Protein AF-A0A0D2R1N4-F1 (afdb_monomer_lite)

Secondary structure (DSSP, 8-state):
--------PPP-----S---HHHHHHHHHHS-SSPPP---S-SS----TTS--------GGGHHHHHHHHHHHHHHHHHTT--

Structure (mmCIF, N/CA/C/O backbone):
data_AF-A0A0D2R1N4-F1
#
_entry.id   AF-A0A0D2R1N4-F1
#
loop_
_atom_site.group_PDB
_atom_site.id
_atom_site.type_symbol
_atom_site.label_atom_id
_atom_site.label_alt_id
_atom_site.label_comp_id
_atom_site.label_asym_id
_atom_site.label_entity_id
_atom_site.label_seq_id
_atom_site.pdbx_PDB_ins_code
_atom_site.Cartn_x
_atom_site.Cartn_y
_atom_site.Cartn_z
_atom_site.occupancy
_atom_site.B_iso_or_equiv
_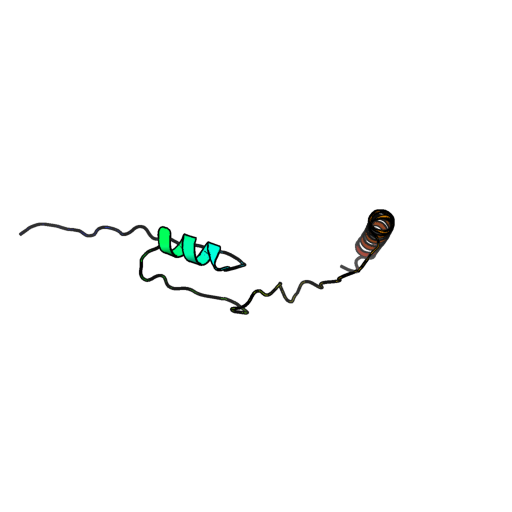atom_site.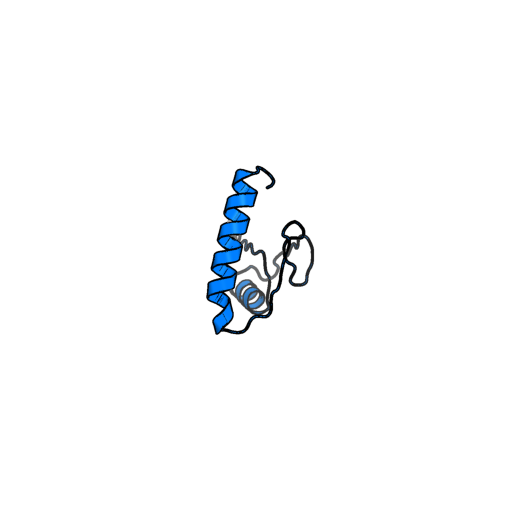auth_seq_id
_atom_site.auth_comp_id
_atom_site.auth_asym_id
_atom_site.auth_atom_id
_atom_site.pdbx_PDB_model_num
ATOM 1 N N . MET A 1 1 ? -21.167 -3.131 48.829 1.00 39.62 1 MET A N 1
ATOM 2 C CA . MET A 1 1 ? -20.902 -4.436 48.187 1.00 39.62 1 MET A CA 1
ATOM 3 C C . MET A 1 1 ? -19.866 -4.216 47.091 1.00 39.62 1 MET A C 1
ATOM 5 O O . MET A 1 1 ? -20.069 -3.310 46.298 1.00 39.62 1 MET A O 1
ATOM 9 N N . SER A 1 2 ? -18.747 -4.950 47.177 1.00 41.41 2 SER A N 1
ATOM 10 C CA . SER A 1 2 ? -17.612 -5.130 46.237 1.00 41.41 2 SER A CA 1
ATOM 11 C C . SER A 1 2 ? -17.544 -4.248 44.984 1.00 41.41 2 SER A C 1
ATOM 13 O O . SER A 1 2 ? -18.394 -4.348 44.112 1.00 41.41 2 SER A O 1
ATOM 15 N N . SER A 1 3 ? -16.590 -3.318 44.886 1.00 43.78 3 SER A N 1
ATOM 16 C CA . SER A 1 3 ? -15.189 -3.513 44.440 1.00 43.78 3 SER A CA 1
ATOM 17 C C . SER A 1 3 ? -15.042 -3.779 42.931 1.00 43.78 3 SER A C 1
ATOM 19 O O . SER A 1 3 ? -15.138 -4.912 42.476 1.00 43.78 3 SER A O 1
ATOM 21 N N . THR A 1 4 ? -14.769 -2.692 42.202 1.00 53.47 4 THR A N 1
ATOM 22 C CA . THR A 1 4 ? -13.854 -2.570 41.054 1.00 53.47 4 THR A CA 1
ATOM 23 C C . THR A 1 4 ? -13.741 -3.768 40.106 1.00 53.47 4 THR A C 1
ATOM 25 O O . THR A 1 4 ? -12.899 -4.636 40.298 1.00 53.47 4 THR A O 1
ATOM 28 N N . LEU A 1 5 ? -14.463 -3.716 38.986 1.00 52.12 5 LEU A N 1
ATOM 29 C CA . LEU A 1 5 ? -14.053 -4.386 37.748 1.00 52.12 5 LEU A CA 1
ATOM 30 C C . LEU A 1 5 ? -13.845 -3.322 36.667 1.00 52.12 5 LEU A C 1
ATOM 32 O O . LEU A 1 5 ? -14.517 -3.297 35.644 1.00 52.12 5 LEU A O 1
ATOM 36 N N . ASN A 1 6 ? -12.904 -2.407 36.913 1.00 56.78 6 ASN A N 1
ATOM 37 C CA . ASN A 1 6 ? -12.277 -1.674 35.818 1.00 56.78 6 ASN A CA 1
ATOM 38 C C . ASN A 1 6 ? -11.300 -2.647 35.148 1.00 56.78 6 ASN A C 1
ATOM 40 O O . ASN A 1 6 ? -10.098 -2.623 35.418 1.00 56.78 6 ASN A O 1
ATOM 44 N N . PHE A 1 7 ? -11.834 -3.576 34.351 1.00 54.50 7 PHE A N 1
ATOM 45 C CA . PHE A 1 7 ? -11.014 -4.319 33.409 1.00 54.50 7 PHE A CA 1
ATOM 46 C C . PHE A 1 7 ? -10.512 -3.293 32.409 1.00 54.50 7 PHE A C 1
ATOM 48 O O . PHE A 1 7 ? -11.237 -2.869 31.514 1.00 54.50 7 PHE A O 1
ATOM 55 N N . LYS A 1 8 ? -9.282 -2.835 32.623 1.00 55.28 8 LYS A N 1
ATOM 56 C CA . LYS A 1 8 ? -8.577 -1.979 31.685 1.00 55.28 8 LYS A CA 1
ATOM 57 C C . LYS A 1 8 ? -8.404 -2.794 30.402 1.00 55.28 8 LYS A C 1
ATOM 59 O O . LYS A 1 8 ? -7.462 -3.574 30.294 1.00 55.28 8 LYS A O 1
ATOM 64 N N . ALA A 1 9 ? -9.364 -2.685 29.487 1.00 71.00 9 ALA A N 1
ATOM 65 C CA . ALA A 1 9 ? -9.297 -3.315 28.180 1.00 71.00 9 ALA A CA 1
ATOM 66 C C . ALA A 1 9 ? -7.999 -2.862 27.497 1.00 71.00 9 ALA A C 1
ATOM 68 O O . ALA A 1 9 ? -7.630 -1.685 27.561 1.00 71.00 9 ALA A O 1
ATOM 69 N N . HIS A 1 10 ? -7.261 -3.804 26.912 1.00 81.19 10 HIS A N 1
ATOM 70 C CA . HIS A 1 10 ? -6.029 -3.486 26.202 1.00 81.19 10 HIS A CA 1
ATO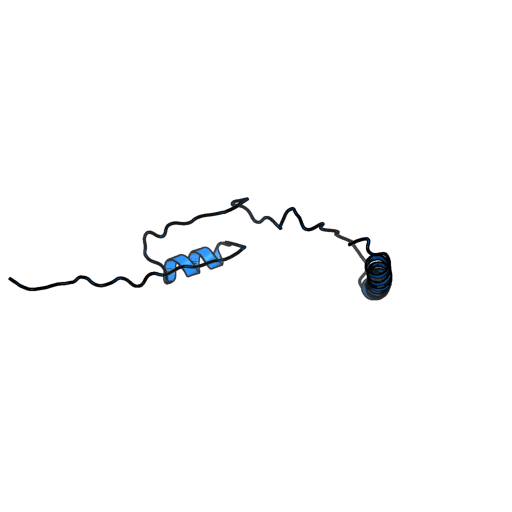M 71 C C . HIS A 1 10 ? -6.362 -2.621 24.98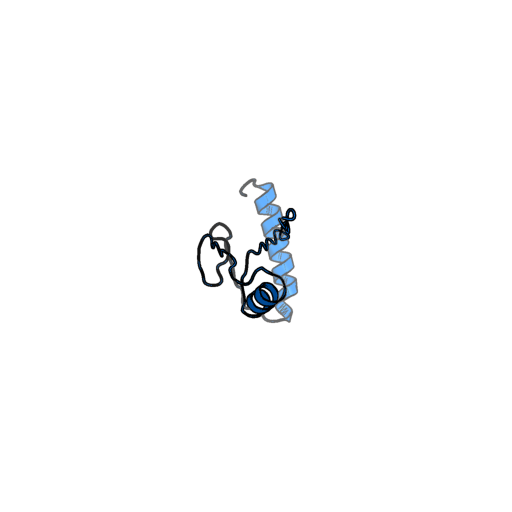3 1.00 81.19 10 HIS A C 1
ATOM 73 O O . HIS A 1 10 ? -7.192 -2.998 24.159 1.00 81.19 10 HIS A O 1
ATOM 79 N N . GLN A 1 11 ? -5.714 -1.461 24.860 1.00 88.75 11 GLN A N 1
ATOM 80 C CA . GLN A 1 11 ? -5.839 -0.639 23.663 1.00 88.75 11 GLN A CA 1
ATOM 81 C C . GLN A 1 11 ? -5.026 -1.279 22.535 1.00 88.75 11 GLN A C 1
ATOM 83 O O . GLN A 1 11 ? -3.806 -1.398 22.630 1.00 88.75 11 GLN A O 1
ATOM 88 N N . MET A 1 12 ? -5.716 -1.664 21.466 1.00 90.88 12 MET A N 1
ATOM 89 C CA . MET A 1 12 ? -5.132 -2.249 20.262 1.00 90.88 12 MET A CA 1
ATOM 90 C C . MET A 1 12 ? -5.202 -1.221 19.135 1.00 90.88 12 MET A C 1
ATOM 92 O O . MET A 1 12 ? -6.270 -0.675 18.862 1.00 90.88 12 MET A O 1
ATOM 96 N N . VAL A 1 13 ? -4.074 -0.950 18.479 1.00 93.69 13 VAL A N 1
ATOM 97 C CA . VAL A 1 13 ? -4.010 -0.018 17.345 1.00 93.69 13 VAL A CA 1
ATOM 98 C C . VAL A 1 13 ? -3.241 -0.678 16.209 1.00 93.69 13 VAL A C 1
ATOM 100 O O . VAL A 1 13 ? -2.148 -1.197 16.421 1.00 93.69 13 VAL A O 1
ATOM 103 N N . MET A 1 14 ? -3.813 -0.663 15.005 1.00 94.88 14 MET A N 1
ATOM 104 C CA . MET A 1 14 ? -3.159 -1.121 13.779 1.00 94.88 14 MET A CA 1
ATOM 105 C C . MET A 1 14 ? -2.954 0.067 12.847 1.00 94.88 14 MET A C 1
ATOM 107 O O . MET A 1 14 ? -3.839 0.905 12.695 1.00 94.88 14 MET A O 1
ATOM 111 N N . PHE A 1 15 ? -1.793 0.100 12.200 1.00 93.75 15 PHE A N 1
ATOM 112 C CA . PHE A 1 15 ? -1.435 1.102 11.204 1.00 93.75 15 PHE A CA 1
ATOM 113 C C . PHE A 1 15 ? -0.994 0.389 9.933 1.00 93.75 15 PHE A C 1
ATOM 115 O O . PHE A 1 15 ? -0.225 -0.569 9.993 1.00 93.75 15 PHE A O 1
ATOM 122 N N . SER A 1 16 ? -1.470 0.855 8.783 1.00 93.50 16 SER A N 1
ATOM 123 C CA . SER A 1 16 ? -1.021 0.359 7.485 1.00 93.50 16 SER A CA 1
ATOM 124 C C . SER A 1 16 ? -1.287 1.397 6.401 1.00 93.50 16 SER A C 1
ATOM 126 O O . SER A 1 16 ? -2.278 2.120 6.466 1.00 93.50 16 SER A O 1
ATOM 128 N N . ALA A 1 17 ? -0.425 1.434 5.384 1.00 93.12 17 ALA A N 1
ATOM 129 C CA . ALA A 1 17 ? -0.652 2.208 4.162 1.00 93.12 17 ALA A CA 1
ATOM 130 C C . ALA A 1 17 ? -1.639 1.517 3.202 1.00 93.12 17 ALA A C 1
ATOM 132 O O . ALA A 1 17 ? -2.140 2.137 2.272 1.00 93.12 17 ALA A O 1
ATOM 133 N N . THR A 1 18 ? -1.913 0.225 3.409 1.00 92.50 18 THR A N 1
ATOM 134 C CA . THR A 1 18 ? -2.861 -0.553 2.599 1.00 92.50 18 THR A CA 1
ATOM 135 C C . THR A 1 18 ? -3.805 -1.346 3.494 1.00 92.50 18 THR A C 1
ATOM 137 O O . THR A 1 18 ? -3.408 -1.845 4.549 1.00 92.50 18 THR A O 1
ATOM 140 N N . TRP A 1 19 ? -5.066 -1.485 3.088 1.00 93.12 19 TRP A N 1
ATOM 141 C CA . TRP A 1 19 ? -6.080 -2.142 3.916 1.00 93.12 19 TRP A CA 1
ATOM 142 C C . TRP A 1 19 ? -6.910 -3.188 3.139 1.00 93.12 19 TRP A C 1
ATOM 144 O O . TRP A 1 19 ? -8.129 -3.061 3.030 1.00 93.12 19 TRP A O 1
ATOM 154 N N . PRO A 1 20 ? -6.270 -4.230 2.561 1.00 92.38 20 PRO A N 1
ATOM 155 C CA . PRO A 1 20 ? -6.966 -5.277 1.810 1.00 92.38 20 PRO A CA 1
ATOM 156 C C . PRO A 1 20 ? -7.792 -6.204 2.719 1.00 92.38 20 PRO A C 1
ATOM 158 O O . PRO A 1 20 ? -7.603 -6.255 3.936 1.00 92.38 20 PRO A O 1
ATOM 161 N N . ALA A 1 21 ? -8.666 -7.021 2.120 1.00 92.50 21 ALA A N 1
ATOM 162 C CA . ALA A 1 21 ? -9.577 -7.926 2.836 1.00 92.50 21 ALA A CA 1
ATOM 163 C C . ALA A 1 21 ? -8.887 -8.862 3.852 1.00 92.50 21 ALA A C 1
ATOM 165 O O . ALA A 1 21 ? -9.472 -9.211 4.875 1.00 92.50 21 ALA A O 1
ATOM 166 N N . VAL A 1 22 ? -7.637 -9.260 3.602 1.00 94.12 22 VAL A N 1
ATOM 167 C CA . VAL A 1 22 ? -6.866 -10.099 4.537 1.00 94.12 22 VAL A CA 1
ATOM 168 C C . VAL A 1 22 ? -6.490 -9.352 5.820 1.00 94.12 22 VAL A C 1
ATOM 170 O O . VAL A 1 22 ? -6.565 -9.928 6.900 1.00 94.12 22 VAL A O 1
ATOM 173 N N . VAL A 1 23 ? -6.171 -8.057 5.722 1.00 92.50 23 VAL A N 1
ATOM 174 C CA . VAL A 1 23 ? -5.877 -7.200 6.881 1.00 92.50 23 VAL A CA 1
ATOM 175 C C . VAL A 1 23 ? -7.161 -6.895 7.649 1.00 92.50 23 VAL A C 1
ATOM 177 O O . VAL A 1 23 ? -7.151 -6.891 8.873 1.00 92.50 23 VAL A O 1
ATOM 180 N N . HIS A 1 24 ? -8.290 -6.742 6.950 1.00 90.19 24 HIS A N 1
ATOM 181 C CA . HIS A 1 24 ? -9.604 -6.653 7.591 1.00 90.19 24 HIS A CA 1
ATOM 182 C C . HIS A 1 24 ? -9.919 -7.870 8.471 1.00 90.19 24 HIS A C 1
ATOM 184 O O . HIS A 1 24 ? -10.365 -7.696 9.601 1.00 90.19 24 HIS A O 1
ATOM 190 N N . ARG A 1 25 ? -9.674 -9.091 7.975 1.00 93.31 25 ARG A N 1
ATOM 191 C CA . ARG A 1 25 ? -9.892 -10.323 8.754 1.00 93.31 25 ARG A CA 1
ATOM 192 C C . ARG A 1 25 ? -8.978 -10.388 9.973 1.00 93.31 25 ARG A C 1
ATOM 194 O O . ARG A 1 25 ? -9.445 -10.711 11.056 1.00 93.31 25 ARG A O 1
ATOM 201 N N . LEU A 1 26 ? -7.709 -10.013 9.804 1.00 93.50 26 LEU A N 1
ATOM 202 C CA . LEU A 1 26 ? -6.763 -9.924 10.913 1.00 93.50 26 LEU A CA 1
ATOM 203 C C . LEU A 1 26 ? -7.245 -8.914 11.966 1.00 93.50 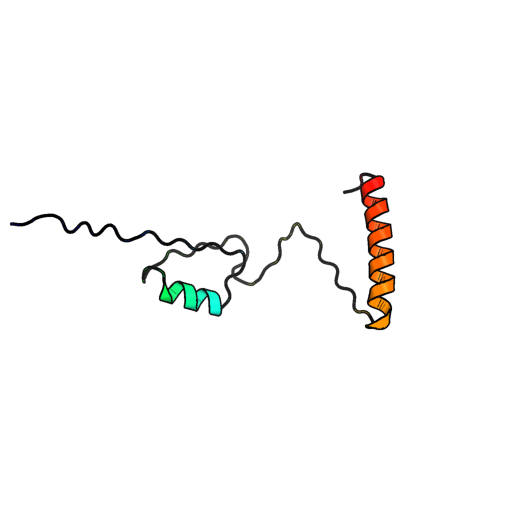26 LEU A C 1
ATOM 205 O O . LEU A 1 26 ? -7.272 -9.212 13.152 1.00 93.50 26 LEU A O 1
ATOM 209 N N . ALA A 1 27 ? -7.701 -7.734 11.549 1.00 92.62 27 ALA A N 1
ATOM 210 C CA . ALA A 1 27 ? -8.247 -6.743 12.471 1.00 92.62 27 ALA A CA 1
ATOM 211 C C . ALA A 1 27 ? -9.448 -7.288 13.263 1.00 92.62 27 ALA A C 1
ATOM 213 O O . ALA A 1 27 ? -9.509 -7.089 14.470 1.00 92.62 27 ALA A O 1
ATOM 214 N N . GLN A 1 28 ? -10.352 -8.031 12.619 1.00 91.19 28 GLN A N 1
ATOM 215 C CA . GLN A 1 28 ? -11.513 -8.644 13.281 1.00 91.19 28 GLN A CA 1
ATOM 216 C C . GLN A 1 28 ? -11.150 -9.731 14.303 1.00 91.19 28 GLN A C 1
ATOM 218 O O . GLN A 1 28 ? -11.917 -9.960 15.232 1.00 91.19 28 GLN A O 1
ATOM 223 N N . GLU A 1 29 ? -10.017 -10.411 14.131 1.00 92.94 29 GLU A N 1
ATOM 224 C CA . GLU A 1 29 ? -9.573 -11.476 15.038 1.00 92.94 29 GLU A CA 1
ATOM 225 C C . GLU A 1 29 ? -8.938 -10.922 16.321 1.00 92.94 29 GLU A C 1
ATOM 227 O O . GLU A 1 29 ? -9.096 -11.505 17.392 1.00 92.94 29 GLU A O 1
ATOM 232 N N . TYR A 1 30 ? -8.234 -9.792 16.218 1.00 89.50 30 TYR A N 1
ATOM 233 C CA . TYR A 1 30 ? -7.411 -9.270 17.312 1.00 89.50 30 TYR A CA 1
ATOM 234 C C . TYR A 1 30 ? -7.967 -7.990 17.953 1.00 89.50 30 TYR A C 1
ATOM 236 O O . TYR A 1 30 ? -7.706 -7.742 19.129 1.00 89.50 30 TYR A O 1
ATOM 244 N N . MET A 1 31 ? -8.688 -7.141 17.217 1.00 91.31 31 MET A N 1
ATOM 245 C CA . MET A 1 31 ? -9.170 -5.859 17.744 1.00 91.31 31 MET A CA 1
ATOM 246 C C . MET A 1 31 ? -10.476 -5.999 18.529 1.00 91.31 31 MET A C 1
ATOM 248 O O . MET A 1 31 ? -11.187 -6.996 18.433 1.00 91.31 31 MET A O 1
ATOM 252 N N . ASP A 1 32 ? -10.794 -4.953 19.295 1.00 89.69 32 ASP A N 1
ATOM 253 C CA . ASP A 1 32 ? -12.116 -4.789 19.897 1.00 89.69 32 ASP A CA 1
ATOM 254 C C . ASP A 1 32 ? -13.222 -4.917 18.826 1.00 89.69 32 ASP A C 1
ATOM 256 O O . ASP A 1 32 ? -13.005 -4.465 17.697 1.00 89.69 32 ASP A O 1
ATOM 260 N N . PRO A 1 33 ? -14.403 -5.486 19.149 1.00 87.94 33 PRO A N 1
ATOM 261 C CA . PRO A 1 33 ? -15.508 -5.634 18.199 1.00 87.94 33 PRO A CA 1
ATOM 262 C C . PRO A 1 33 ? -15.974 -4.329 17.539 1.00 87.94 33 PRO A C 1
ATOM 264 O O . PRO A 1 33 ? -16.542 -4.379 16.448 1.00 87.94 33 PRO A O 1
ATOM 267 N N . ASN A 1 34 ? -15.740 -3.175 18.173 1.00 88.06 34 ASN A N 1
ATOM 268 C CA . ASN A 1 34 ? -16.147 -1.862 17.676 1.00 88.06 34 ASN A CA 1
ATOM 269 C C . ASN A 1 34 ? -14.935 -0.926 17.480 1.00 88.06 34 ASN A C 1
ATOM 271 O O . ASN A 1 34 ? -14.809 0.083 18.185 1.00 88.06 34 ASN A O 1
ATOM 275 N N . PRO A 1 35 ? -14.030 -1.208 16.523 1.00 90.31 35 PRO A N 1
ATOM 276 C CA . PRO A 1 35 ? -12.870 -0.365 16.290 1.00 90.31 35 PRO A CA 1
ATOM 277 C C . PRO A 1 35 ? -13.260 0.894 15.505 1.00 90.31 35 PRO A C 1
ATOM 279 O O . PRO A 1 35 ? -14.094 0.861 14.599 1.00 90.31 35 PRO A O 1
ATOM 282 N N . VAL A 1 36 ? -12.593 2.011 15.791 1.00 93.12 36 VAL A N 1
ATOM 283 C CA . VAL A 1 36 ? -12.677 3.213 14.950 1.00 93.12 36 VAL A CA 1
ATOM 284 C C . VAL A 1 36 ? -11.645 3.097 13.831 1.00 93.12 36 VAL A C 1
ATOM 286 O O . VAL A 1 36 ? -10.443 3.056 14.094 1.00 93.12 36 VAL A O 1
ATOM 289 N N . LYS A 1 37 ? -12.104 3.064 12.575 1.00 92.19 37 LYS A N 1
ATOM 290 C CA . LYS A 1 37 ? -11.239 3.102 11.387 1.00 92.19 37 LYS A CA 1
ATOM 291 C C . LYS A 1 37 ? -11.124 4.538 10.882 1.00 92.19 37 LYS A C 1
ATOM 293 O O . LYS A 1 37 ? -12.135 5.186 10.633 1.00 92.19 37 LYS A O 1
ATOM 298 N N . VAL A 1 38 ? -9.895 5.004 10.680 1.00 93.56 38 VAL A N 1
ATOM 299 C C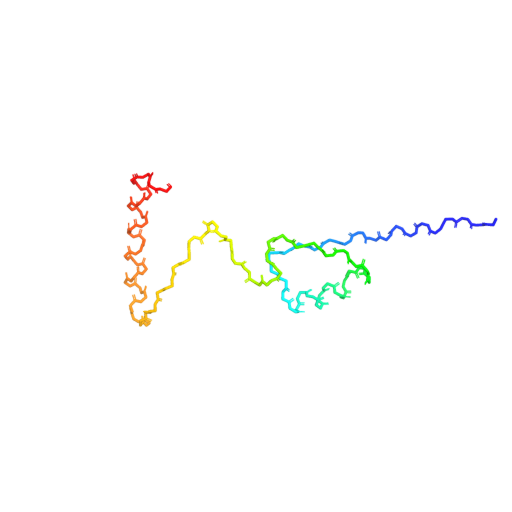A . VAL A 1 38 ? -9.597 6.297 10.050 1.00 93.56 38 VAL A CA 1
ATOM 300 C C . VAL A 1 38 ? -8.755 6.040 8.806 1.00 93.56 38 VAL A C 1
ATOM 302 O O . VAL A 1 38 ? -7.780 5.293 8.868 1.00 93.56 38 VAL A O 1
ATOM 305 N N . VAL A 1 39 ? -9.140 6.644 7.683 1.00 92.75 39 VAL A N 1
ATOM 306 C CA . VAL A 1 39 ? -8.415 6.575 6.409 1.00 92.75 39 VAL A CA 1
ATOM 307 C C . VAL A 1 39 ? -8.007 7.988 6.008 1.00 92.75 39 VAL A C 1
ATOM 309 O O . VAL A 1 39 ? -8.790 8.924 6.155 1.00 92.75 39 VAL A O 1
ATOM 312 N N . ILE A 1 40 ? -6.775 8.140 5.524 1.00 91.19 40 ILE A N 1
ATOM 313 C CA . ILE A 1 40 ? -6.246 9.402 5.000 1.00 91.19 40 ILE A CA 1
ATOM 314 C C . ILE A 1 40 ? -5.992 9.203 3.506 1.00 91.19 40 ILE A C 1
ATOM 316 O O . ILE A 1 40 ? -5.282 8.276 3.125 1.00 91.19 40 ILE A O 1
ATOM 320 N N . GLY A 1 41 ? -6.557 10.076 2.671 1.00 88.38 41 GLY A N 1
ATOM 321 C CA . GLY A 1 41 ? -6.505 9.940 1.215 1.00 88.38 41 GLY A CA 1
ATOM 322 C C . GLY A 1 41 ? -7.678 9.119 0.680 1.00 88.38 41 GLY A C 1
ATOM 323 O O . GLY A 1 41 ? -8.827 9.396 1.013 1.00 88.38 41 GLY A O 1
ATOM 324 N N . SER A 1 42 ? -7.384 8.140 -0.174 1.00 84.44 42 SER A N 1
ATOM 325 C CA . SER A 1 42 ? -8.384 7.279 -0.815 1.00 84.44 42 SER A CA 1
ATOM 326 C C . SER A 1 42 ? -8.750 6.073 0.058 1.00 84.44 42 SER A C 1
ATOM 328 O O . SER A 1 42 ? -7.890 5.517 0.738 1.00 84.44 42 SER A O 1
ATOM 330 N N . GLU A 1 43 ? -10.015 5.639 0.010 1.00 81.25 43 GLU A N 1
ATOM 331 C CA . GLU A 1 43 ? -10.437 4.351 0.588 1.00 81.25 43 GLU A CA 1
ATOM 332 C C . GLU A 1 43 ? -9.932 3.157 -0.231 1.00 81.25 43 GLU A C 1
ATOM 334 O O . GLU A 1 43 ? -9.602 2.110 0.333 1.00 81.25 43 GLU A O 1
ATOM 339 N N . ASP A 1 44 ? -9.831 3.341 -1.547 1.00 86.44 44 ASP A N 1
ATOM 340 C CA . ASP A 1 44 ? -9.234 2.381 -2.469 1.00 86.44 44 ASP A CA 1
ATOM 341 C C . ASP A 1 44 ? -7.705 2.469 -2.467 1.00 86.44 44 ASP A C 1
ATOM 343 O O . ASP A 1 44 ? -7.123 3.487 -2.082 1.00 86.44 44 ASP A O 1
ATOM 347 N N . LEU A 1 45 ? -7.047 1.410 -2.956 1.00 84.56 45 LEU A N 1
ATOM 348 C CA . LEU A 1 45 ? -5.591 1.355 -3.084 1.00 84.56 45 LEU A CA 1
ATOM 349 C C . LEU A 1 45 ? -5.078 2.535 -3.918 1.00 84.56 45 LEU A C 1
ATOM 351 O O . LEU A 1 45 ? -5.283 2.593 -5.129 1.00 84.56 45 LEU A O 1
ATOM 355 N N . ALA A 1 46 ? -4.351 3.432 -3.261 1.00 87.38 46 ALA A N 1
ATOM 356 C CA . ALA A 1 46 ? -3.706 4.572 -3.884 1.00 87.38 46 ALA A CA 1
ATOM 357 C C . ALA A 1 46 ? -2.223 4.593 -3.517 1.00 87.38 46 ALA A C 1
ATOM 359 O O . ALA A 1 46 ? -1.834 4.348 -2.374 1.00 87.38 46 ALA A O 1
ATOM 360 N N . ALA A 1 47 ? -1.389 4.886 -4.507 1.00 89.38 47 ALA A N 1
ATOM 361 C CA . ALA A 1 47 ? 0.009 5.204 -4.284 1.00 89.38 47 ALA A CA 1
ATOM 362 C C . ALA A 1 47 ? 0.155 6.691 -3.927 1.00 89.38 47 ALA A C 1
ATOM 364 O O . ALA A 1 47 ? -0.717 7.503 -4.235 1.00 89.38 47 ALA A O 1
ATOM 365 N N . ASN A 1 48 ? 1.265 7.048 -3.281 1.00 90.31 48 ASN A N 1
ATOM 366 C CA . ASN A 1 48 ? 1.547 8.434 -2.926 1.00 90.31 48 ASN A CA 1
ATOM 367 C C . ASN A 1 48 ? 1.598 9.321 -4.189 1.00 90.31 48 ASN A C 1
ATOM 369 O O . ASN A 1 48 ? 2.323 9.008 -5.133 1.00 90.31 48 ASN A O 1
ATOM 373 N N . HIS A 1 49 ? 0.846 10.424 -4.178 1.00 88.06 49 HIS A N 1
ATOM 374 C CA . HIS A 1 49 ? 0.741 11.378 -5.283 1.00 88.06 49 HIS A CA 1
ATOM 375 C C . HIS A 1 49 ? 2.051 12.111 -5.589 1.00 88.06 49 HIS A C 1
ATOM 377 O O . HIS A 1 49 ? 2.266 12.502 -6.733 1.00 88.06 49 HIS A O 1
ATOM 383 N N . ASP A 1 50 ? 2.936 12.248 -4.601 1.00 90.31 50 ASP A N 1
ATOM 384 C CA . ASP A 1 50 ? 4.233 12.910 -4.779 1.00 90.31 50 ASP A CA 1
ATOM 385 C C . ASP A 1 50 ? 5.256 12.010 -5.495 1.00 90.31 50 ASP A C 1
ATOM 387 O O . ASP A 1 50 ? 6.328 12.464 -5.896 1.00 90.31 50 ASP A O 1
ATOM 391 N N . VAL A 1 51 ? 4.946 10.719 -5.665 1.00 88.81 51 VAL A N 1
ATOM 392 C CA . VAL A 1 51 ? 5.834 9.749 -6.310 1.00 88.81 51 VAL A CA 1
ATOM 393 C C . VAL A 1 51 ? 5.431 9.572 -7.770 1.00 88.81 51 VAL A C 1
ATOM 395 O O . VAL A 1 51 ? 4.403 8.968 -8.083 1.00 88.81 51 VAL A O 1
ATOM 398 N N . MET A 1 52 ? 6.288 10.043 -8.679 1.00 89.81 52 MET A N 1
ATOM 399 C CA . MET A 1 52 ? 6.150 9.786 -10.113 1.00 89.81 52 MET A CA 1
ATOM 400 C C . MET A 1 52 ? 6.306 8.287 -10.403 1.00 89.81 52 MET A C 1
ATOM 402 O O . MET A 1 52 ? 7.306 7.669 -10.039 1.00 89.81 52 MET A O 1
ATOM 406 N N . GLN A 1 53 ? 5.323 7.705 -11.088 1.00 91.75 53 GLN A N 1
ATOM 407 C CA . GLN A 1 53 ? 5.288 6.283 -11.432 1.00 91.75 53 GLN A CA 1
ATOM 408 C C . GLN A 1 53 ? 5.454 6.116 -12.944 1.00 91.75 53 GLN A C 1
ATOM 410 O O . GLN A 1 53 ? 4.619 6.583 -13.715 1.00 91.75 53 GLN A O 1
ATOM 415 N N . ILE A 1 54 ? 6.534 5.453 -13.365 1.00 90.69 54 ILE A N 1
ATOM 416 C CA . ILE A 1 54 ? 6.840 5.160 -14.773 1.00 90.69 54 ILE A CA 1
ATOM 417 C C . ILE A 1 54 ? 6.736 3.646 -14.980 1.00 90.69 54 ILE A C 1
ATOM 419 O O . ILE A 1 54 ? 7.330 2.881 -14.222 1.00 90.69 54 ILE A O 1
ATOM 423 N N . VAL A 1 55 ? 5.987 3.214 -16.000 1.00 93.94 55 VAL A N 1
ATOM 424 C CA . VAL A 1 55 ? 5.819 1.796 -16.356 1.00 93.94 55 VAL A CA 1
ATOM 425 C C . VAL A 1 55 ? 6.365 1.559 -17.759 1.00 93.94 55 VAL A C 1
ATOM 427 O O . VAL A 1 55 ? 5.848 2.103 -18.731 1.00 93.94 55 VAL A O 1
ATOM 430 N N . GLU A 1 56 ? 7.386 0.710 -17.860 1.00 91.69 56 GLU A N 1
ATOM 431 C CA . GLU A 1 56 ? 7.999 0.307 -19.126 1.00 91.69 56 GLU A CA 1
ATOM 432 C C . GLU A 1 56 ? 7.737 -1.179 -19.388 1.00 91.69 56 GLU A C 1
ATOM 434 O O . GLU A 1 56 ? 8.013 -2.036 -18.545 1.00 91.69 56 GLU A O 1
ATOM 439 N N . VAL A 1 57 ? 7.204 -1.496 -20.570 1.00 94.56 57 VAL A N 1
ATOM 440 C CA . VAL A 1 57 ? 6.994 -2.880 -21.011 1.00 94.56 57 VAL A CA 1
ATOM 441 C C . VAL A 1 57 ? 8.195 -3.300 -21.845 1.00 94.56 57 VAL A C 1
ATOM 443 O O . VAL A 1 57 ? 8.437 -2.752 -22.917 1.00 94.56 57 VAL A O 1
ATOM 446 N N . LEU A 1 58 ? 8.950 -4.272 -21.340 1.00 94.06 58 LEU A N 1
ATOM 447 C CA . LEU A 1 58 ? 10.209 -4.722 -21.925 1.00 94.06 58 LEU A CA 1
ATOM 448 C C . LEU A 1 58 ? 10.173 -6.226 -22.182 1.00 94.06 58 LEU A C 1
ATOM 450 O O . LEU A 1 58 ? 9.570 -6.979 -21.415 1.00 94.06 58 LEU A O 1
ATOM 454 N N . ASP A 1 59 ? 10.891 -6.660 -23.216 1.00 94.81 59 ASP A N 1
ATOM 455 C CA . ASP A 1 59 ? 11.287 -8.061 -23.348 1.00 94.81 59 ASP A CA 1
ATOM 456 C C . ASP A 1 59 ? 12.222 -8.437 -22.184 1.00 94.81 59 ASP A C 1
ATOM 458 O O . ASP A 1 59 ? 13.040 -7.622 -21.740 1.00 94.81 59 ASP A O 1
ATOM 462 N N . ASP A 1 60 ? 12.124 -9.673 -21.690 1.00 92.44 60 ASP A N 1
ATOM 463 C CA . ASP A 1 60 ? 12.960 -10.191 -20.603 1.00 92.44 60 ASP A CA 1
ATOM 464 C C . ASP A 1 60 ? 14.456 -9.955 -20.858 1.00 92.44 60 ASP A C 1
ATOM 466 O O . ASP A 1 60 ? 15.195 -9.609 -19.930 1.00 92.44 60 ASP A O 1
ATOM 470 N N . ARG A 1 61 ? 14.901 -10.080 -22.115 1.00 93.25 61 ARG A N 1
ATOM 471 C CA . ARG A 1 61 ? 16.307 -9.875 -22.500 1.00 93.25 61 ARG A CA 1
ATOM 472 C C . ARG A 1 61 ? 16.752 -8.415 -22.388 1.00 93.25 61 ARG A C 1
ATOM 474 O O . ARG A 1 61 ? 17.920 -8.164 -22.112 1.00 93.25 61 ARG A O 1
ATOM 481 N N . ALA A 1 62 ? 15.832 -7.464 -22.543 1.00 93.75 62 ALA A N 1
ATOM 482 C CA . ALA A 1 62 ? 16.125 -6.031 -22.513 1.00 93.75 62 ALA A CA 1
ATOM 483 C C . ALA A 1 62 ? 16.211 -5.453 -21.086 1.00 93.75 62 ALA A C 1
ATOM 485 O O . ALA A 1 62 ? 16.728 -4.351 -20.898 1.00 93.75 62 ALA A O 1
ATOM 486 N N . ARG A 1 63 ? 15.747 -6.182 -20.057 1.00 93.00 63 ARG A N 1
ATOM 487 C CA . ARG A 1 63 ? 15.702 -5.682 -18.667 1.00 93.00 63 ARG A CA 1
ATOM 488 C C . ARG A 1 63 ? 17.067 -5.255 -18.127 1.00 93.00 63 ARG A C 1
ATOM 490 O O . ARG A 1 63 ? 17.160 -4.248 -17.429 1.00 93.00 63 ARG A O 1
ATOM 497 N N . TYR A 1 64 ? 18.121 -6.017 -18.424 1.00 93.00 64 TYR A N 1
ATOM 498 C CA . TYR A 1 64 ? 19.461 -5.728 -17.902 1.00 93.00 64 TYR A CA 1
ATOM 499 C C . TYR A 1 64 ? 20.065 -4.463 -18.525 1.00 93.00 64 TYR A C 1
ATOM 501 O O . TYR A 1 64 ? 20.637 -3.624 -17.821 1.00 93.00 64 TYR A O 1
ATOM 509 N N . GLU A 1 65 ? 19.905 -4.307 -19.838 1.00 93.19 65 GLU A N 1
ATOM 510 C CA . GLU A 1 65 ? 20.384 -3.139 -20.578 1.00 93.19 65 GLU A CA 1
ATOM 511 C C . GLU A 1 65 ? 19.662 -1.872 -20.107 1.00 93.19 65 GLU A C 1
ATOM 513 O O . GLU A 1 65 ? 20.317 -0.883 -19.770 1.00 93.19 65 GLU A O 1
ATOM 518 N N . GLN A 1 66 ? 18.333 -1.936 -19.957 1.00 93.38 66 GLN A N 1
ATOM 519 C CA . GLN A 1 66 ? 17.534 -0.811 -19.463 1.00 93.38 66 GLN A CA 1
ATOM 520 C C . GLN A 1 66 ? 17.870 -0.433 -18.019 1.00 93.38 66 GLN A C 1
ATOM 522 O O . GLN A 1 66 ? 18.068 0.744 -17.717 1.00 93.38 66 GLN A O 1
ATOM 527 N N . LEU A 1 67 ? 18.045 -1.412 -17.125 1.00 92.69 67 LEU A N 1
ATOM 528 C CA . LEU A 1 67 ? 18.472 -1.137 -15.750 1.00 92.69 67 LEU A CA 1
ATOM 529 C C . LEU A 1 67 ? 19.829 -0.420 -15.703 1.00 92.69 67 LEU A C 1
ATOM 531 O O . LEU A 1 67 ? 20.044 0.467 -14.873 1.00 92.69 67 LEU A O 1
ATOM 535 N N . THR A 1 68 ? 20.756 -0.806 -16.579 1.00 92.00 68 THR A N 1
ATOM 536 C CA . THR A 1 68 ? 22.083 -0.184 -16.650 1.00 92.00 68 THR A CA 1
ATOM 537 C C . THR A 1 68 ? 21.987 1.252 -17.162 1.00 92.00 68 THR A C 1
ATOM 539 O O . THR A 1 68 ? 22.564 2.154 -16.550 1.00 92.00 68 THR A O 1
ATOM 542 N N . ALA A 1 69 ? 21.204 1.486 -18.218 1.00 89.81 69 ALA A N 1
ATOM 543 C CA . ALA A 1 69 ? 20.944 2.824 -18.742 1.00 89.81 69 ALA A CA 1
ATOM 544 C C . ALA A 1 69 ? 20.283 3.738 -17.691 1.00 89.81 69 ALA A C 1
ATOM 546 O O . ALA A 1 69 ? 20.735 4.867 -17.477 1.00 89.81 69 ALA A O 1
ATOM 547 N N . PHE A 1 70 ? 19.280 3.232 -16.968 1.00 90.00 70 PHE A N 1
ATOM 548 C CA . PHE A 1 70 ? 18.588 3.972 -15.913 1.00 90.00 70 PHE A CA 1
ATOM 549 C C . PHE A 1 70 ? 19.528 4.384 -14.772 1.00 90.00 70 PHE A C 1
ATOM 551 O O . PHE A 1 70 ? 19.527 5.543 -14.358 1.00 90.00 70 PHE A O 1
ATOM 558 N N . LYS A 1 71 ? 20.395 3.476 -14.301 1.00 88.25 71 LYS A N 1
ATOM 559 C CA . LYS A 1 71 ? 21.402 3.786 -13.268 1.00 88.25 71 LYS A CA 1
ATOM 560 C C . LYS A 1 71 ? 22.353 4.898 -13.696 1.00 88.25 71 LYS A C 1
ATOM 562 O O . LYS A 1 71 ? 22.670 5.770 -12.888 1.00 88.25 71 LYS A O 1
ATOM 567 N N . ILE A 1 72 ? 22.807 4.861 -14.950 1.00 85.00 72 ILE A N 1
ATOM 568 C CA . ILE A 1 72 ? 23.670 5.904 -15.511 1.00 85.00 72 ILE A CA 1
ATOM 569 C C . ILE A 1 72 ? 22.921 7.239 -15.495 1.00 85.00 72 ILE A C 1
ATOM 571 O O . ILE A 1 72 ? 23.445 8.221 -14.974 1.00 85.00 72 ILE A O 1
ATOM 575 N N . SER A 1 73 ? 21.682 7.265 -15.987 1.00 82.88 73 SER A N 1
ATOM 576 C CA . SER A 1 73 ? 20.851 8.473 -16.010 1.00 82.88 73 SER A CA 1
ATOM 577 C C . SER A 1 73 ? 20.620 9.055 -14.608 1.00 82.88 73 SER A C 1
ATOM 579 O O . SER A 1 73 ? 20.860 10.241 -14.388 1.00 82.88 73 SER A O 1
ATOM 581 N N . LEU A 1 74 ? 20.278 8.219 -13.619 1.00 81.12 74 LEU A N 1
ATOM 582 C CA . LEU A 1 74 ? 20.130 8.648 -12.223 1.00 81.12 74 LEU A CA 1
ATOM 583 C C . LEU A 1 74 ? 21.427 9.199 -11.622 1.00 81.12 74 LEU A C 1
ATOM 585 O O . LEU A 1 74 ? 21.404 10.217 -10.934 1.00 81.12 74 LEU A O 1
ATOM 589 N N . HIS A 1 75 ? 22.566 8.549 -11.877 1.00 82.69 75 HIS A N 1
ATOM 590 C CA . HIS A 1 75 ? 23.863 9.045 -11.416 1.00 82.69 75 HIS A CA 1
ATOM 591 C C . HIS A 1 75 ? 24.144 10.456 -11.953 1.00 82.69 75 HIS A C 1
ATOM 593 O O . HIS A 1 75 ? 24.616 11.318 -11.207 1.00 82.69 75 HIS A O 1
ATOM 599 N N . TRP A 1 76 ? 23.817 10.708 -13.223 1.00 73.25 76 TRP A N 1
ATOM 600 C CA . TRP A 1 76 ? 23.968 12.028 -13.831 1.00 73.25 76 TRP A CA 1
ATOM 601 C C . TRP A 1 76 ? 22.986 13.053 -13.264 1.00 73.25 76 TRP A C 1
ATOM 603 O O . TRP A 1 76 ? 23.411 14.160 -12.940 1.00 73.25 76 TRP A O 1
ATOM 613 N N . LEU A 1 77 ? 21.713 12.695 -13.081 1.00 75.25 77 LEU A N 1
ATOM 614 C CA . LEU A 1 77 ? 20.702 13.590 -12.504 1.00 75.25 77 LEU A CA 1
ATOM 615 C C . LEU A 1 77 ? 21.056 14.016 -11.070 1.00 75.25 77 LEU A C 1
ATOM 617 O O . LEU A 1 77 ? 20.995 15.207 -10.761 1.00 75.25 77 LEU A O 1
ATOM 621 N N . ASN A 1 78 ? 21.543 13.085 -10.242 1.00 78.19 78 ASN A N 1
ATOM 622 C CA . ASN A 1 78 ? 22.025 13.392 -8.890 1.00 78.19 78 ASN A CA 1
ATOM 623 C C . ASN A 1 78 ? 23.258 14.307 -8.904 1.00 78.19 78 ASN A C 1
ATOM 625 O O . ASN A 1 78 ? 23.389 15.195 -8.066 1.00 78.19 78 ASN A O 1
ATOM 629 N N . ARG A 1 79 ? 24.178 14.119 -9.858 1.00 76.81 79 ARG A N 1
ATOM 630 C CA . ARG A 1 79 ? 25.386 14.953 -9.973 1.00 76.81 79 ARG A CA 1
ATOM 631 C C . ARG A 1 79 ? 25.083 16.369 -10.477 1.00 76.81 79 ARG A C 1
ATOM 633 O O . ARG A 1 79 ? 25.827 17.291 -10.157 1.00 76.81 79 ARG A O 1
ATOM 640 N N . MET A 1 80 ? 24.012 16.537 -11.250 1.00 73.81 80 MET A N 1
ATOM 641 C CA . MET A 1 80 ? 23.547 17.833 -11.753 1.00 73.81 80 MET A CA 1
ATOM 642 C C . MET A 1 80 ? 22.648 18.587 -10.756 1.00 73.81 80 MET A C 1
ATOM 644 O O . MET A 1 80 ? 22.229 19.699 -11.062 1.00 73.81 80 MET A O 1
ATOM 648 N N . GLY A 1 81 ? 22.364 18.015 -9.577 1.00 61.59 81 GLY A N 1
ATOM 649 C CA . GLY A 1 81 ? 21.556 18.655 -8.530 1.00 61.59 81 GLY A CA 1
ATOM 650 C C . GLY A 1 81 ? 20.100 18.898 -8.934 1.00 61.59 81 GLY A C 1
ATOM 651 O O . GLY A 1 81 ? 19.483 19.842 -8.451 1.00 61.59 81 GLY A O 1
ATOM 652 N N . SER A 1 82 ? 19.574 18.094 -9.863 1.00 60.41 82 SER A N 1
ATOM 653 C CA . SER A 1 82 ? 18.228 18.271 -10.426 1.00 60.41 82 SER A CA 1
ATOM 654 C C . SER A 1 82 ? 17.143 17.457 -9.702 1.00 60.41 82 SER A C 1
ATOM 656 O O . SER A 1 82 ? 16.010 17.403 -10.182 1.00 60.41 82 SER A O 1
ATOM 658 N N . ILE A 1 83 ? 17.492 16.826 -8.580 1.00 54.28 83 ILE A N 1
ATOM 659 C CA . ILE A 1 83 ? 16.623 16.093 -7.649 1.00 54.28 83 ILE A CA 1
ATOM 660 C C . ILE A 1 83 ? 17.177 16.239 -6.236 1.00 54.28 83 ILE A C 1
ATOM 662 O O . ILE A 1 83 ? 18.422 16.302 -6.108 1.00 54.28 83 ILE A O 1
#

Organism: Gossypium raimondii (NCBI:txid29730)

Radius of gyration: 23.8 Å; chains: 1; bounding box: 46×30×72 Å

pLDDT: mean 84.32, std 13.85, range [39.62, 94.88]

InterPro domains:
  IPR027417 P-loop containing nucleoside triphosphate hydrolase [G3DSA:3.40.50.300] (1-55)

Sequence (83 aa):
MSSTLNFKAHQMVMFSATWPAVVHRLAQEYMDPNPVKVVIGSEDLAANHDVMQIVEVLDDRARYEQLTAFKISLHWLNRMGSI

Foldseek 3Di:
DDDDPPVVPDDDDDDDLDCDPVNVVVCCVPDDVDDDDDDDDDPDDDDDPVDDDDDDDDDPVCVVVVVVVVVVVVVVCVVVVVD